Protein AF-A0A928L6D2-F1 (afdb_monomer)

Structure (mmCIF, N/CA/C/O backbone):
data_AF-A0A928L6D2-F1
#
_entry.id   AF-A0A928L6D2-F1
#
loop_
_atom_site.group_PDB
_atom_site.id
_atom_site.type_symbol
_atom_site.label_atom_id
_atom_site.label_alt_id
_atom_site.label_comp_id
_atom_site.label_asym_id
_atom_site.label_entity_id
_atom_site.label_seq_id
_atom_site.pdbx_PDB_ins_code
_atom_site.Cartn_x
_atom_site.Cartn_y
_atom_site.Cartn_z
_atom_site.occupancy
_atom_site.B_iso_or_equiv
_atom_site.auth_seq_id
_atom_site.auth_comp_id
_atom_site.auth_asym_id
_atom_site.auth_atom_id
_atom_site.pdbx_PDB_model_num
ATOM 1 N N . MET A 1 1 ? -1.382 14.110 -3.957 1.00 38.03 1 MET A N 1
ATOM 2 C CA . MET A 1 1 ? -0.237 13.211 -4.208 1.00 38.03 1 MET A CA 1
ATOM 3 C C . MET A 1 1 ? -0.290 12.136 -3.153 1.00 38.03 1 MET A C 1
ATOM 5 O O . MET A 1 1 ? -0.109 12.489 -1.990 1.00 38.03 1 MET A O 1
ATOM 9 N N . ILE A 1 2 ? -0.548 10.874 -3.515 1.00 40.31 2 ILE A N 1
ATOM 10 C CA . ILE A 1 2 ? -0.168 9.814 -2.581 1.00 40.31 2 ILE A CA 1
ATOM 11 C C . ILE A 1 2 ? 1.340 9.914 -2.463 1.00 40.31 2 ILE A C 1
ATOM 13 O O . ILE A 1 2 ? 2.069 9.823 -3.452 1.00 40.31 2 ILE A O 1
ATOM 17 N N . ARG A 1 3 ? 1.822 10.163 -1.258 1.00 52.72 3 ARG A N 1
ATOM 18 C CA . ARG A 1 3 ? 3.222 9.905 -0.984 1.00 52.72 3 ARG A CA 1
ATOM 19 C C . ARG A 1 3 ? 3.303 8.397 -0.825 1.00 52.72 3 ARG A C 1
ATOM 21 O O . ARG A 1 3 ? 2.615 7.863 0.035 1.00 52.72 3 ARG A O 1
ATOM 28 N N . LEU A 1 4 ? 4.141 7.726 -1.614 1.00 54.41 4 LEU A N 1
ATOM 29 C CA . LEU A 1 4 ? 4.523 6.316 -1.408 1.00 54.41 4 LEU A CA 1
ATOM 30 C C . LEU A 1 4 ? 4.763 5.967 0.078 1.00 54.41 4 LEU A C 1
ATOM 32 O O . LEU A 1 4 ? 4.518 4.830 0.469 1.00 54.41 4 LEU A O 1
ATOM 36 N N . GLY A 1 5 ? 5.110 6.973 0.894 1.00 61.03 5 GLY A N 1
ATOM 37 C CA . GLY A 1 5 ? 5.103 6.952 2.356 1.00 61.03 5 GLY A CA 1
ATOM 38 C C . GLY A 1 5 ? 3.894 6.269 3.006 1.00 61.03 5 GLY A C 1
ATOM 39 O O . GLY A 1 5 ? 4.108 5.418 3.852 1.00 61.03 5 GLY A O 1
ATOM 40 N N . ASP A 1 6 ? 2.647 6.518 2.580 1.00 72.06 6 ASP A N 1
ATOM 41 C CA . ASP A 1 6 ? 1.488 5.862 3.217 1.00 72.06 6 ASP A CA 1
ATOM 42 C C . ASP A 1 6 ? 1.521 4.331 2.989 1.00 72.06 6 ASP A C 1
ATOM 44 O O . ASP A 1 6 ? 1.233 3.557 3.894 1.00 72.06 6 ASP A O 1
ATOM 48 N N . CYS A 1 7 ? 1.938 3.849 1.811 1.00 78.62 7 CYS A N 1
ATOM 49 C CA . CYS A 1 7 ? 2.149 2.410 1.596 1.00 78.62 7 CYS A CA 1
ATOM 50 C C . CYS A 1 7 ? 3.361 1.878 2.369 1.00 78.62 7 CYS A C 1
ATOM 52 O O . CYS A 1 7 ? 3.335 0.731 2.821 1.00 78.62 7 CYS A O 1
ATOM 54 N N . ASP A 1 8 ? 4.417 2.681 2.517 1.00 78.19 8 ASP A N 1
ATOM 55 C CA . ASP A 1 8 ? 5.585 2.334 3.330 1.00 78.19 8 ASP A CA 1
ATOM 56 C C . ASP A 1 8 ? 5.237 2.210 4.820 1.00 78.19 8 ASP A C 1
ATOM 58 O O . ASP A 1 8 ? 5.769 1.322 5.494 1.00 78.19 8 ASP A O 1
ATOM 62 N N . ASP A 1 9 ? 4.265 2.989 5.289 1.00 80.81 9 ASP A N 1
ATOM 63 C CA . ASP A 1 9 ? 3.718 2.966 6.646 1.00 80.81 9 ASP A CA 1
ATOM 64 C C . ASP A 1 9 ? 2.623 1.904 6.834 1.00 80.81 9 ASP A C 1
ATOM 66 O O . ASP A 1 9 ? 2.094 1.750 7.929 1.00 80.81 9 ASP A O 1
ATOM 70 N N . CYS A 1 10 ? 2.281 1.122 5.805 1.00 85.25 10 CYS A N 1
ATOM 71 C CA . CYS A 1 10 ? 1.268 0.069 5.890 1.00 85.25 10 CYS A CA 1
ATOM 72 C C . CYS A 1 10 ? 1.864 -1.257 6.385 1.00 85.25 10 CYS A C 1
ATOM 74 O O . CYS A 1 10 ? 2.865 -1.742 5.850 1.00 85.25 10 CYS A O 1
ATOM 76 N N . LYS A 1 11 ? 1.221 -1.919 7.353 1.00 88.75 11 LYS A N 1
ATOM 77 C CA . LYS A 1 11 ? 1.679 -3.215 7.891 1.00 88.75 11 LYS A CA 1
ATOM 78 C C . LYS A 1 11 ? 1.602 -4.355 6.872 1.00 88.75 11 LYS A C 1
ATOM 80 O O . LYS A 1 11 ? 2.316 -5.341 6.992 1.00 88.75 11 LYS A O 1
ATOM 85 N N . ASN A 1 12 ? 0.737 -4.215 5.865 1.00 88.88 12 ASN A N 1
ATOM 86 C CA . ASN A 1 12 ? 0.553 -5.211 4.810 1.00 88.88 12 ASN A CA 1
ATOM 87 C C . ASN A 1 12 ? 1.683 -5.192 3.770 1.00 88.88 12 ASN A C 1
ATOM 89 O O . ASN A 1 12 ? 1.727 -6.064 2.900 1.00 88.88 12 ASN A O 1
ATOM 93 N N . ARG A 1 13 ? 2.580 -4.198 3.824 1.00 87.62 13 ARG A N 1
ATOM 94 C CA . ARG A 1 13 ? 3.767 -4.121 2.972 1.00 87.62 13 ARG A CA 1
ATOM 95 C C . ARG A 1 13 ? 4.808 -5.135 3.421 1.00 87.62 13 ARG A C 1
ATOM 97 O O . ARG A 1 13 ? 5.238 -5.115 4.571 1.00 87.62 13 ARG A O 1
ATOM 104 N N . PHE A 1 14 ? 5.304 -5.922 2.473 1.00 89.88 14 PHE A N 1
ATOM 105 C CA . PHE A 1 14 ? 6.335 -6.928 2.736 1.00 89.88 14 PHE A CA 1
ATOM 10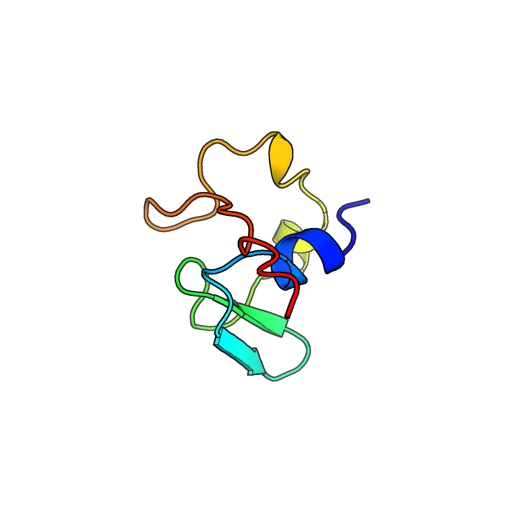6 C C . PHE A 1 14 ? 7.586 -6.786 1.861 1.00 89.88 14 PHE A C 1
ATOM 108 O O . PHE A 1 14 ? 8.579 -7.458 2.121 1.00 89.88 14 PHE A O 1
ATOM 115 N N . GLY A 1 15 ? 7.594 -5.920 0.840 1.00 88.88 15 GLY A N 1
ATOM 116 C CA . GLY A 1 15 ? 8.781 -5.787 -0.006 1.00 88.88 15 GLY A CA 1
ATOM 117 C C . GLY A 1 15 ? 8.685 -4.751 -1.117 1.00 88.88 15 GLY A C 1
ATOM 118 O O . GLY A 1 15 ? 7.774 -3.925 -1.153 1.00 88.88 15 GLY A O 1
ATOM 119 N N . PHE A 1 16 ? 9.661 -4.811 -2.023 1.00 86.81 16 PHE A N 1
ATOM 120 C CA . PHE A 1 16 ? 9.762 -3.968 -3.209 1.00 86.81 16 PHE A CA 1
ATOM 121 C C . PHE A 1 16 ? 10.392 -4.767 -4.352 1.00 86.81 16 PHE A C 1
ATOM 123 O O . PHE A 1 16 ? 11.392 -5.456 -4.144 1.00 86.81 16 PHE A O 1
ATOM 130 N N . LYS A 1 17 ? 9.820 -4.692 -5.554 1.00 86.00 17 LYS A N 1
ATOM 131 C CA . LYS A 1 17 ? 10.301 -5.413 -6.740 1.00 86.00 17 LYS A CA 1
ATOM 132 C C . LYS A 1 17 ? 10.071 -4.569 -7.986 1.00 86.00 17 LYS A C 1
ATOM 134 O O . LYS A 1 17 ? 8.991 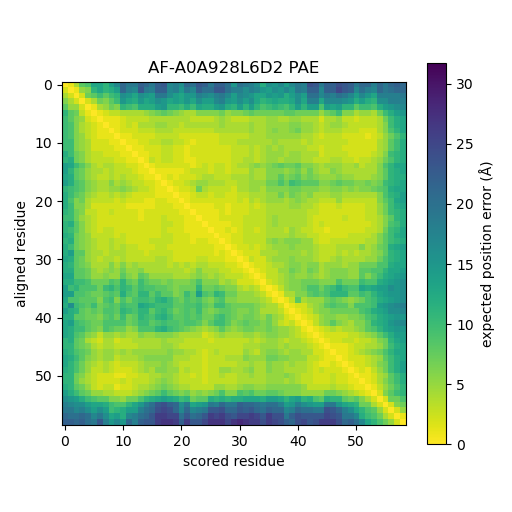-4.024 -8.170 1.00 86.00 17 LYS A O 1
ATOM 139 N N . ASN A 1 18 ? 11.085 -4.471 -8.844 1.00 85.62 18 ASN A N 1
ATOM 140 C CA . ASN A 1 18 ? 11.017 -3.768 -10.134 1.00 85.62 18 ASN A CA 1
ATOM 141 C C . ASN A 1 18 ? 10.488 -2.321 -10.065 1.00 85.62 18 ASN A C 1
ATOM 143 O O . ASN A 1 18 ? 9.818 -1.879 -10.988 1.00 85.62 18 ASN A O 1
ATOM 147 N N . GLY A 1 19 ? 10.754 -1.577 -8.989 1.00 81.19 19 GLY A N 1
ATOM 148 C CA . GLY A 1 19 ? 10.224 -0.212 -8.862 1.00 81.19 19 GLY A CA 1
ATOM 149 C C . GLY A 1 19 ? 8.846 -0.120 -8.192 1.00 81.19 19 GLY A C 1
ATOM 150 O O . GLY A 1 19 ? 8.342 0.986 -8.014 1.00 81.19 19 GLY A O 1
ATOM 151 N N . HIS A 1 20 ? 8.258 -1.252 -7.795 1.00 83.38 20 HIS A N 1
ATOM 152 C CA . HIS A 1 20 ? 6.923 -1.332 -7.212 1.00 83.38 20 HIS A CA 1
ATOM 153 C C . HIS A 1 20 ? 6.954 -1.862 -5.777 1.00 83.38 20 HIS A C 1
ATOM 155 O O . HIS A 1 20 ? 7.580 -2.884 -5.481 1.00 83.38 20 HIS A O 1
ATOM 161 N N . THR A 1 21 ? 6.222 -1.196 -4.886 1.00 85.50 21 THR A N 1
ATOM 162 C CA . THR A 1 21 ? 5.961 -1.691 -3.529 1.00 85.50 21 THR A CA 1
ATOM 163 C C . THR A 1 21 ? 5.092 -2.940 -3.593 1.00 85.50 21 THR A C 1
ATOM 165 O O . THR A 1 21 ? 4.086 -2.954 -4.300 1.00 85.50 21 THR A O 1
ATOM 168 N N . LEU A 1 22 ? 5.477 -3.972 -2.845 1.00 89.75 22 LEU A N 1
ATOM 169 C CA . LEU A 1 22 ? 4.733 -5.220 -2.712 1.00 89.75 22 LEU A CA 1
ATOM 170 C C . LEU A 1 22 ? 3.994 -5.258 -1.370 1.00 89.75 22 LEU A C 1
ATOM 172 O O . LEU A 1 22 ? 4.577 -4.980 -0.313 1.00 89.75 22 LEU A O 1
ATOM 176 N N . CYS A 1 23 ? 2.721 -5.639 -1.403 1.00 90.44 23 CYS A N 1
ATOM 177 C CA . CYS A 1 23 ? 1.889 -5.829 -0.217 1.00 90.44 23 CYS A CA 1
ATOM 178 C C . CYS A 1 23 ? 0.851 -6.931 -0.451 1.00 90.44 23 CYS A C 1
ATOM 180 O O . CYS A 1 23 ? 0.653 -7.361 -1.583 1.00 90.44 23 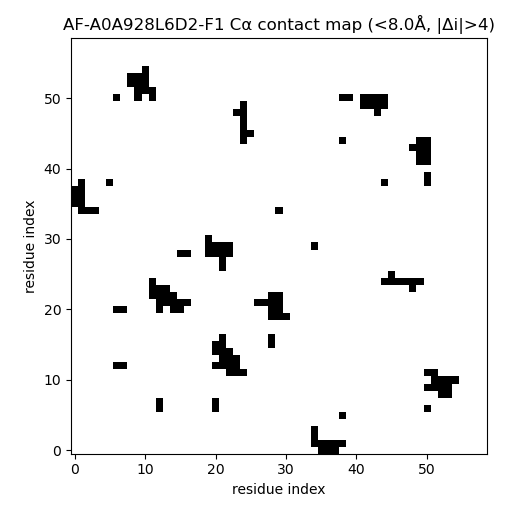CYS A O 1
ATOM 182 N N . HIS A 1 24 ? 0.160 -7.397 0.591 1.00 91.00 24 HIS A N 1
ATOM 183 C CA . HIS A 1 24 ? -0.846 -8.462 0.430 1.00 91.00 24 HIS A CA 1
ATOM 184 C C . HIS A 1 24 ? -1.987 -8.095 -0.540 1.00 91.00 24 HIS A C 1
ATOM 186 O O . HIS A 1 24 ? -2.547 -8.973 -1.191 1.00 91.00 24 HIS A O 1
ATOM 192 N N . ALA A 1 25 ? -2.300 -6.803 -0.682 1.00 89.94 25 ALA A N 1
ATOM 193 C CA . ALA A 1 25 ? -3.282 -6.319 -1.654 1.00 89.94 25 ALA A CA 1
ATOM 194 C C . ALA A 1 25 ? -2.744 -6.367 -3.103 1.00 89.94 25 ALA A C 1
ATOM 196 O O . ALA A 1 25 ? -3.501 -6.589 -4.046 1.00 89.94 25 ALA A O 1
ATOM 197 N N . PHE A 1 26 ? -1.430 -6.201 -3.282 1.00 89.25 26 PHE A N 1
ATOM 198 C CA . PHE A 1 26 ? -0.744 -6.178 -4.575 1.00 89.25 26 PHE A CA 1
ATOM 199 C C . PHE A 1 26 ? 0.553 -7.005 -4.508 1.00 89.25 26 PH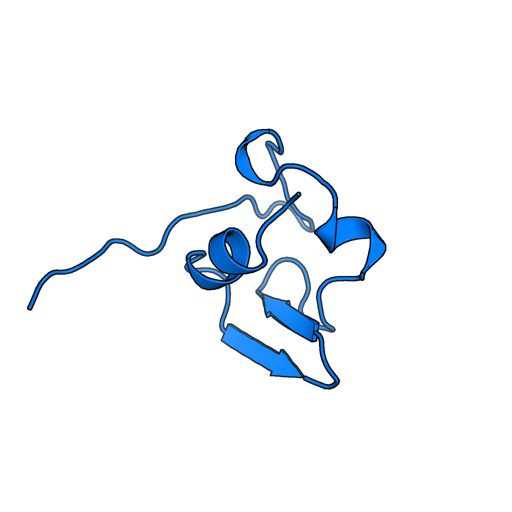E A C 1
ATOM 201 O O . PHE A 1 26 ? 1.646 -6.437 -4.405 1.00 89.25 26 PHE A O 1
ATOM 208 N N . PRO A 1 27 ? 0.459 -8.349 -4.544 1.00 89.31 27 PRO A N 1
ATOM 209 C CA . PRO A 1 27 ? 1.624 -9.218 -4.383 1.00 89.31 27 PRO A CA 1
ATOM 210 C C . PRO A 1 27 ? 2.620 -9.109 -5.546 1.00 89.31 27 PRO A C 1
ATOM 212 O O . PRO A 1 27 ? 3.821 -9.263 -5.337 1.00 89.31 27 PRO A O 1
ATOM 215 N N . GLU A 1 28 ? 2.135 -8.765 -6.742 1.00 90.62 28 GLU A N 1
ATOM 216 C CA . GLU A 1 28 ? 2.959 -8.515 -7.936 1.00 90.62 28 GLU A CA 1
ATOM 217 C C . GLU A 1 28 ? 3.457 -7.063 -8.046 1.00 90.62 28 GLU A C 1
ATOM 219 O O . GLU A 1 28 ? 4.251 -6.741 -8.928 1.00 90.62 28 GLU A O 1
ATOM 224 N N . GLY A 1 29 ? 3.026 -6.194 -7.127 1.00 88.81 29 GLY A N 1
ATOM 225 C CA . GLY A 1 29 ? 3.416 -4.791 -7.054 1.00 88.81 29 GLY A CA 1
ATOM 226 C C . GLY A 1 29 ? 2.284 -3.825 -7.365 1.00 88.81 29 GLY A C 1
ATOM 227 O O . GLY A 1 29 ? 1.426 -4.086 -8.205 1.00 88.81 29 GLY A O 1
ATOM 228 N N . ILE A 1 30 ? 2.272 -2.697 -6.651 1.00 85.94 30 ILE A N 1
ATOM 229 C CA . ILE A 1 30 ? 1.249 -1.657 -6.809 1.00 85.94 30 ILE A CA 1
ATOM 23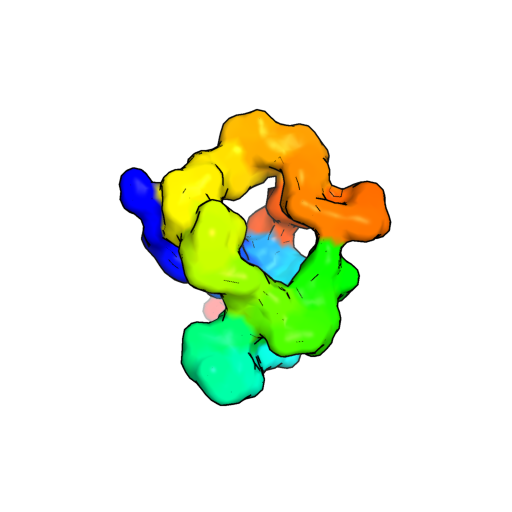0 C C . ILE A 1 30 ? 1.403 -0.998 -8.191 1.00 85.94 30 ILE A C 1
ATOM 232 O O . ILE A 1 30 ? 2.465 -0.428 -8.464 1.00 85.94 30 ILE A O 1
ATOM 236 N N . PRO A 1 31 ? 0.372 -1.023 -9.056 1.00 83.19 31 PRO A N 1
AT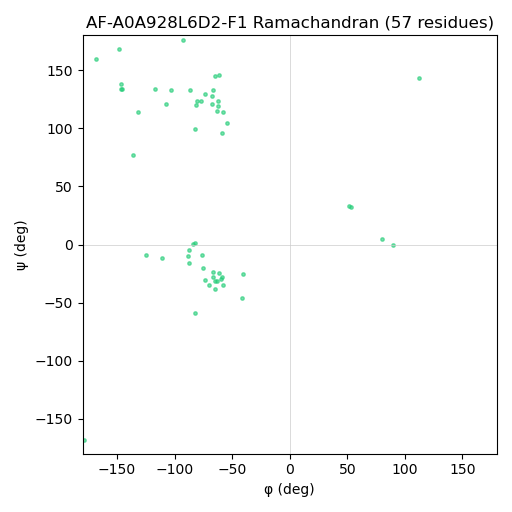OM 237 C CA . PRO A 1 31 ? 0.405 -0.333 -10.343 1.00 83.19 31 PRO A CA 1
ATOM 238 C C . PRO A 1 31 ? 0.578 1.180 -10.164 1.00 83.19 31 PRO A C 1
ATOM 240 O O . PRO A 1 31 ? 0.021 1.755 -9.230 1.00 83.19 31 PRO A O 1
ATOM 243 N N . TYR A 1 32 ? 1.284 1.857 -11.074 1.00 77.06 32 TYR A N 1
ATOM 244 C CA . TYR A 1 32 ? 1.506 3.311 -10.973 1.00 77.06 32 TYR A CA 1
ATOM 245 C C . TYR A 1 32 ? 0.200 4.125 -10.922 1.00 77.06 32 TYR A C 1
ATOM 247 O O . TYR A 1 32 ? 0.104 5.085 -10.169 1.00 77.06 32 TYR A O 1
ATOM 255 N N . GLU A 1 33 ? -0.846 3.688 -11.622 1.00 75.69 33 GLU A N 1
ATOM 256 C CA . GLU A 1 33 ? -2.202 4.268 -11.559 1.00 75.69 33 GLU A CA 1
ATOM 257 C C . GLU A 1 33 ? -2.854 4.196 -10.161 1.00 75.69 33 GLU A C 1
ATOM 259 O O . GLU A 1 33 ? -3.733 4.987 -9.823 1.00 75.69 33 GLU A O 1
ATOM 264 N N . HIS A 1 34 ? -2.423 3.249 -9.324 1.00 74.00 34 HIS A N 1
ATOM 265 C CA . HIS A 1 34 ? -2.862 3.119 -7.938 1.00 74.00 34 HIS A CA 1
ATOM 266 C C . HIS A 1 34 ? -1.992 3.941 -6.981 1.00 74.00 34 HIS A C 1
ATOM 268 O O . HIS A 1 34 ? -2.383 4.119 -5.832 1.00 74.00 34 HIS A O 1
ATOM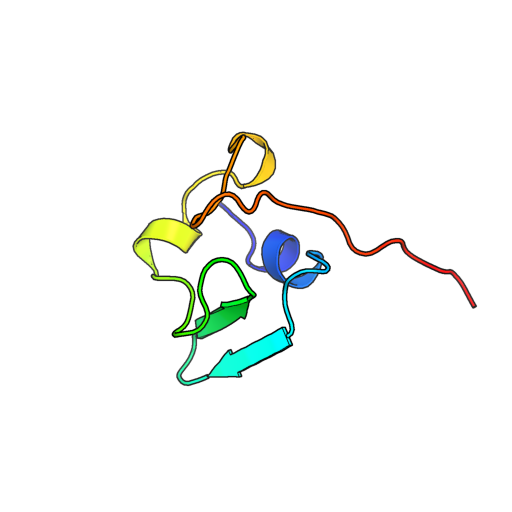 274 N N . MET A 1 35 ? -0.865 4.493 -7.452 1.00 67.31 35 MET A N 1
ATOM 275 C CA . MET A 1 35 ? 0.007 5.390 -6.688 1.00 67.31 35 MET A CA 1
ATOM 276 C C . MET A 1 35 ? -0.469 6.857 -6.685 1.00 67.31 35 MET A C 1
ATOM 278 O O . MET A 1 35 ? 0.176 7.693 -6.060 1.00 67.31 35 MET A O 1
ATOM 282 N N . GLU A 1 36 ? -1.600 7.196 -7.318 1.00 64.94 36 GLU A N 1
ATOM 283 C CA . GLU A 1 36 ? -2.149 8.571 -7.328 1.00 64.94 36 GLU A CA 1
ATOM 284 C C . GLU A 1 36 ? -3.468 8.766 -6.541 1.00 64.94 36 GLU A C 1
ATOM 286 O O . GLU A 1 36 ? -3.842 9.900 -6.235 1.00 64.94 36 GLU A O 1
ATOM 291 N N . LYS A 1 37 ? -4.133 7.680 -6.126 1.00 67.88 37 LYS A N 1
ATOM 292 C CA . LYS A 1 37 ? -5.364 7.634 -5.305 1.00 67.88 37 LYS A CA 1
ATOM 293 C C . LYS A 1 37 ? -5.154 7.819 -3.793 1.00 67.88 37 LYS A C 1
ATOM 295 O O . LYS A 1 37 ? -4.515 6.994 -3.168 1.00 67.88 37 LYS A O 1
ATOM 300 N N . ASP A 1 38 ? -5.791 8.786 -3.141 1.00 68.56 38 ASP A N 1
ATOM 301 C CA . ASP A 1 38 ? -5.682 8.946 -1.677 1.00 68.56 38 ASP A CA 1
ATOM 302 C C . ASP A 1 38 ? -6.041 7.661 -0.886 1.00 68.56 38 ASP A C 1
ATOM 304 O O . ASP A 1 38 ? -7.216 7.318 -0.730 1.00 68.56 38 ASP A O 1
ATOM 308 N N . LEU A 1 39 ? -5.020 6.966 -0.364 1.00 67.06 39 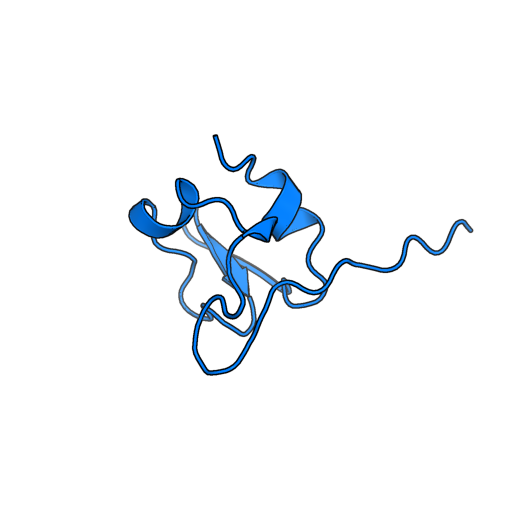LEU A N 1
ATOM 309 C CA . LEU A 1 39 ? -5.147 5.701 0.371 1.00 67.06 39 LEU A CA 1
ATOM 310 C C . LEU A 1 39 ? -6.025 5.836 1.614 1.00 67.06 39 LEU A C 1
ATOM 312 O O . LEU A 1 39 ? -6.701 4.882 1.983 1.00 67.06 39 LEU A O 1
ATOM 316 N N . LYS A 1 40 ? -6.059 7.020 2.236 1.00 63.84 40 LYS A N 1
ATOM 317 C CA . LYS A 1 40 ? -6.855 7.276 3.446 1.00 63.84 40 LYS A CA 1
ATOM 318 C C . LYS A 1 40 ? -8.343 7.412 3.139 1.00 63.84 40 LYS A C 1
ATOM 320 O O . LYS A 1 40 ? -9.170 7.233 4.028 1.00 63.84 40 LYS A O 1
ATOM 325 N N . SER A 1 41 ? -8.685 7.702 1.885 1.00 69.25 41 SER A N 1
ATOM 326 C CA . SER A 1 41 ? -10.068 7.754 1.404 1.00 69.25 41 SER A CA 1
ATOM 327 C C . SER A 1 41 ? -10.590 6.395 0.920 1.00 69.25 41 SER A C 1
ATOM 329 O O . SER A 1 41 ? -11.802 6.204 0.785 1.00 69.25 41 SER A O 1
ATOM 331 N N . LEU A 1 42 ? -9.692 5.435 0.671 1.00 70.88 42 LEU A N 1
ATOM 332 C CA . LEU A 1 42 ? -10.047 4.100 0.211 1.00 70.88 42 LEU A CA 1
ATOM 333 C C . LEU A 1 42 ? -10.487 3.233 1.394 1.00 70.88 42 LEU A C 1
ATOM 335 O O . LEU A 1 42 ? -9.713 2.954 2.305 1.00 70.88 42 LEU A O 1
ATOM 339 N N . LYS A 1 43 ? -11.733 2.747 1.350 1.00 76.69 43 LYS A N 1
ATOM 340 C CA . LYS A 1 43 ? -12.198 1.700 2.278 1.00 76.69 43 LYS A CA 1
ATOM 341 C C . LYS A 1 43 ? -11.424 0.391 2.092 1.00 76.69 43 LYS A C 1
ATOM 343 O O . LYS A 1 43 ? -11.246 -0.352 3.049 1.00 76.69 43 LYS A O 1
ATOM 348 N N . GLU A 1 44 ? -10.983 0.123 0.866 1.00 84.19 44 GLU A N 1
ATOM 349 C CA . GLU A 1 44 ? -10.258 -1.079 0.469 1.00 84.19 44 GLU A CA 1
ATOM 350 C C . GLU A 1 44 ? -9.256 -0.734 -0.642 1.00 84.19 44 GLU A C 1
ATOM 352 O O . GLU A 1 44 ? -9.584 0.025 -1.555 1.00 84.19 44 GLU A O 1
ATOM 357 N N . CYS A 1 45 ? -8.044 -1.287 -0.566 1.00 83.44 45 CYS A N 1
ATOM 358 C CA . CYS A 1 45 ? -7.022 -1.145 -1.597 1.00 83.44 45 CYS A CA 1
ATOM 359 C C . CYS A 1 45 ? -7.247 -2.156 -2.730 1.00 83.44 45 CYS A C 1
ATOM 361 O O . CYS A 1 45 ? -7.392 -1.753 -3.882 1.00 83.44 45 CYS A O 1
ATOM 363 N N . ASN A 1 46 ? -7.241 -3.454 -2.403 1.00 84.56 46 ASN A N 1
ATOM 364 C CA . ASN A 1 46 ? -7.512 -4.565 -3.322 1.00 84.56 46 ASN A CA 1
ATOM 365 C C . ASN A 1 46 ? -7.697 -5.881 -2.538 1.00 84.56 46 ASN A C 1
ATOM 367 O O . ASN A 1 46 ? -7.195 -6.000 -1.419 1.00 84.56 46 ASN A O 1
ATOM 371 N N . ASN A 1 47 ? -8.338 -6.890 -3.138 1.00 81.94 47 ASN A N 1
ATOM 372 C CA . ASN A 1 47 ? -8.523 -8.237 -2.569 1.00 81.94 47 ASN A CA 1
ATOM 373 C C . ASN A 1 47 ? -9.145 -8.270 -1.153 1.00 81.94 47 ASN A C 1
ATOM 375 O O . ASN A 1 47 ? -8.807 -9.145 -0.356 1.00 81.94 47 ASN A O 1
ATOM 379 N N . GLY A 1 48 ? -10.022 -7.329 -0.798 1.00 85.31 48 GLY A N 1
ATOM 380 C CA . GLY A 1 48 ? -10.586 -7.248 0.554 1.00 85.31 48 GLY A CA 1
ATOM 381 C C . GLY A 1 48 ? -9.666 -6.594 1.592 1.00 85.31 48 GLY A C 1
ATOM 382 O O . GLY A 1 48 ? -10.001 -6.579 2.774 1.00 85.31 48 GLY A O 1
ATOM 383 N N . ILE A 1 49 ? -8.497 -6.081 1.190 1.00 85.38 49 ILE A N 1
ATOM 384 C CA . ILE A 1 49 ? -7.465 -5.560 2.096 1.00 85.38 49 ILE A CA 1
ATOM 385 C C . ILE A 1 49 ? -7.422 -4.036 2.012 1.00 85.38 49 ILE A C 1
ATOM 387 O O . ILE A 1 49 ? -7.162 -3.468 0.951 1.00 85.38 49 ILE A O 1
ATOM 391 N N . GLY A 1 50 ? -7.651 -3.373 3.146 1.00 86.06 50 GLY A N 1
ATOM 392 C CA . GLY A 1 50 ? -7.519 -1.925 3.305 1.00 86.06 50 GLY A CA 1
ATOM 393 C C . GLY A 1 50 ? -6.137 -1.484 3.793 1.00 86.06 50 GLY A C 1
ATOM 394 O O . GLY A 1 50 ? -5.260 -2.296 4.103 1.00 86.06 50 GLY A O 1
ATOM 395 N N . PHE A 1 51 ? -5.944 -0.167 3.868 1.00 84.50 51 PHE A N 1
ATOM 396 C CA . PHE A 1 51 ? -4.776 0.408 4.525 1.00 84.50 51 PHE A CA 1
ATOM 397 C C . PHE A 1 51 ? -4.842 0.148 6.033 1.00 84.50 51 PHE A C 1
ATOM 399 O O . PHE A 1 51 ? -5.829 0.470 6.691 1.00 84.50 51 PHE A O 1
ATOM 406 N N . GLU A 1 52 ? -3.763 -0.403 6.582 1.00 86.19 52 GLU A N 1
ATOM 407 C CA . GLU A 1 52 ? -3.610 -0.613 8.016 1.00 86.19 52 GLU A CA 1
ATOM 408 C C . GLU A 1 52 ? -2.229 -0.096 8.427 1.00 86.19 52 GLU A C 1
ATOM 410 O O . GLU A 1 52 ? -1.224 -0.660 7.980 1.00 86.19 52 GLU A O 1
ATOM 415 N N . PRO A 1 53 ? -2.146 0.969 9.241 1.00 84.81 53 PRO A N 1
ATOM 416 C CA . PRO A 1 53 ? -0.866 1.551 9.614 1.00 84.81 53 PRO A CA 1
ATOM 417 C C . PRO A 1 53 ? -0.040 0.560 10.441 1.00 84.81 53 PRO A C 1
ATOM 419 O O . PRO A 1 53 ? -0.572 -0.210 11.247 1.00 84.81 53 PRO A O 1
ATOM 422 N N . LYS A 1 54 ? 1.278 0.587 10.255 1.00 83.12 54 LYS A N 1
ATOM 423 C CA . LYS A 1 54 ? 2.237 -0.002 11.185 1.00 83.12 54 LYS A CA 1
ATOM 424 C C . LYS A 1 54 ? 2.075 0.740 12.505 1.00 83.12 54 LYS A C 1
ATOM 426 O O . LYS A 1 54 ? 2.171 1.961 12.550 1.00 83.12 54 LYS A O 1
ATOM 431 N N . THR A 1 55 ? 1.800 0.018 13.580 1.00 71.88 55 THR A N 1
ATOM 432 C CA . THR A 1 55 ? 1.894 0.587 14.922 1.00 71.88 55 THR A CA 1
ATOM 433 C C . THR A 1 55 ? 3.353 0.971 15.164 1.00 71.88 55 THR A C 1
ATOM 435 O O . THR A 1 55 ? 4.210 0.087 15.180 1.00 71.88 55 THR A O 1
ATOM 438 N N . GLU A 1 56 ? 3.642 2.268 15.309 1.00 59.25 56 GLU A N 1
ATOM 439 C CA . GLU A 1 56 ? 4.907 2.752 15.874 1.00 59.25 56 GLU A CA 1
ATOM 440 C C . GLU A 1 56 ? 5.037 2.182 17.290 1.00 59.25 56 GLU A C 1
ATOM 442 O O . GLU A 1 56 ? 4.486 2.715 18.252 1.00 59.25 56 GLU A O 1
ATOM 447 N N . ASN A 1 57 ? 5.751 1.068 17.421 1.00 50.41 57 ASN A N 1
ATOM 448 C CA . ASN A 1 57 ? 6.326 0.698 18.699 1.00 50.41 57 ASN A CA 1
ATOM 449 C C . ASN A 1 57 ? 7.632 1.490 18.804 1.00 50.41 57 ASN A C 1
ATOM 451 O O . ASN A 1 57 ? 8.620 1.138 18.165 1.00 50.41 57 ASN A O 1
ATOM 455 N N . ASN A 1 58 ? 7.581 2.597 19.546 1.00 48.78 58 ASN A N 1
ATOM 456 C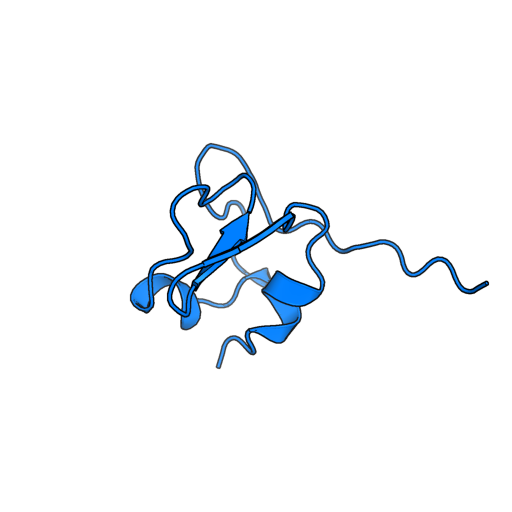 CA . ASN A 1 58 ? 8.766 3.240 20.101 1.00 48.78 58 ASN A CA 1
ATOM 457 C C . ASN A 1 58 ? 9.491 2.208 20.980 1.00 48.78 58 ASN A C 1
ATOM 459 O O . ASN A 1 58 ? 8.924 1.799 21.996 1.00 48.78 58 ASN A O 1
ATOM 463 N N . ASP A 1 59 ? 10.694 1.797 20.584 1.00 43.09 59 ASP A N 1
ATOM 464 C CA . ASP A 1 59 ? 11.691 1.162 21.458 1.00 43.09 59 ASP A CA 1
ATOM 465 C C . ASP A 1 59 ? 12.929 2.066 21.507 1.00 43.09 59 ASP A C 1
ATOM 467 O O . ASP A 1 59 ? 13.410 2.452 20.413 1.00 43.09 59 ASP A O 1
#

Sequence (59 aa):
MIRLGDCDDCKNRFGFKNGHTLCHAFPEGIPYEHMEKDLKSLKECNNGIGFEPKTENND

pLDDT: mean 76.75, std 13.82, range [38.03, 91.0]

Foldseek 3Di:
DQDVVLVVQFPQFDDDDPRFTAGPQRNVGDDVVLSVDDLVPDPASHPRHHGDGDPPPDD

Secondary structure (DSSP, 8-state):
---THHHHTBTTEEEEETTEEEETTBTT---GGGSSS-TTT-S-SBTTB---B------

Radius of gyration: 11.07 Å; Cα contacts (8 Å, |Δi|>4): 78; chains: 1; bounding box: 24×22×33 Å

Mean predicted aligned error: 6.8 Å

Solvent-accessible surface area (backbone atoms only — not comparable to full-atom values): 3689 Å² total; per-residue (Å²): 123,41,55,69,59,62,58,71,43,20,58,58,45,79,51,72,53,97,93,19,55,18,23,78,52,27,74,92,28,53,53,73,84,64,52,58,52,60,59,90,76,40,83,51,75,30,92,89,34,48,80,45,72,51,78,85,76,87,126